Protein AF-A0A1E9JQK6-F1 (afdb_monomer_lite)

Foldseek 3Di:
DAQDLQRDCPDPPVNLVVLCVQQVDDPVRSVVLLRVLLVVLVLVLLQQAPLVVLVVDPCSSVLSSLLSVLRSQLVSLVSHPDPVSPVSSVVSVVVSVVSSVVRSVVCVVVVNDSPPPPDRPPPDDD

Structure (mmCIF, N/CA/C/O backbone):
data_AF-A0A1E9JQK6-F1
#
_entry.id   AF-A0A1E9JQK6-F1
#
loop_
_atom_site.group_PDB
_atom_site.id
_atom_site.type_symbol
_atom_site.label_atom_id
_atom_site.label_alt_id
_atom_site.label_comp_id
_atom_site.label_asym_id
_atom_site.label_entity_id
_atom_site.label_seq_id
_atom_site.pdbx_PDB_ins_code
_atom_site.Cartn_x
_atom_site.Cartn_y
_atom_site.Cartn_z
_atom_site.occupancy
_atom_site.B_iso_or_equiv
_atom_site.auth_seq_id
_atom_site.auth_comp_id
_atom_site.auth_asym_id
_atom_site.auth_atom_id
_atom_site.pdbx_PDB_model_num
ATOM 1 N N . MET A 1 1 ? 16.679 9.545 3.759 1.00 53.97 1 MET A N 1
ATOM 2 C CA . MET A 1 1 ? 15.207 9.532 3.941 1.00 53.97 1 MET A CA 1
ATOM 3 C C . MET A 1 1 ? 14.819 8.274 4.701 1.00 53.97 1 MET A C 1
ATOM 5 O O . MET A 1 1 ? 15.567 7.313 4.619 1.00 53.97 1 MET A O 1
ATOM 9 N N . SER A 1 2 ? 13.747 8.289 5.500 1.00 61.28 2 SER A N 1
ATOM 10 C CA . SER A 1 2 ? 13.373 7.145 6.349 1.00 61.28 2 SER A CA 1
ATOM 11 C C . SER A 1 2 ? 11.950 6.697 6.044 1.00 61.28 2 SER A C 1
ATOM 13 O O . SER A 1 2 ? 11.038 7.526 6.052 1.00 61.28 2 SER A O 1
ATOM 15 N N . TYR A 1 3 ? 11.791 5.402 5.776 1.00 64.12 3 TYR A N 1
ATOM 16 C CA . TYR A 1 3 ? 10.497 4.757 5.599 1.00 64.12 3 TYR A CA 1
ATOM 17 C C . TYR A 1 3 ? 9.732 4.712 6.924 1.00 64.12 3 TYR A C 1
ATOM 19 O O . TYR A 1 3 ? 10.291 4.412 7.987 1.00 64.12 3 TYR A O 1
ATOM 27 N N . ILE A 1 4 ? 8.440 5.032 6.885 1.00 70.31 4 ILE A N 1
ATOM 28 C CA . ILE A 1 4 ? 7.627 5.122 8.104 1.00 70.31 4 ILE A CA 1
ATOM 29 C C . ILE A 1 4 ? 7.116 3.732 8.494 1.00 70.31 4 ILE A C 1
ATOM 31 O O . ILE A 1 4 ? 7.324 3.309 9.635 1.00 70.31 4 ILE A O 1
ATOM 35 N N . TYR A 1 5 ? 6.517 3.012 7.548 1.00 75.56 5 TYR A N 1
ATOM 36 C CA . TYR A 1 5 ? 5.935 1.679 7.717 1.00 75.56 5 TYR A CA 1
ATOM 37 C C . TYR A 1 5 ? 6.616 0.609 6.849 1.00 75.56 5 TYR A C 1
ATOM 39 O O . TYR A 1 5 ? 6.542 -0.565 7.200 1.00 75.56 5 TYR A O 1
ATOM 47 N N . MET A 1 6 ? 7.368 0.992 5.813 1.00 79.56 6 MET A N 1
ATOM 48 C CA . MET A 1 6 ? 8.131 0.101 4.932 1.00 79.56 6 MET A CA 1
ATOM 49 C C . MET A 1 6 ? 9.621 -0.015 5.317 1.00 79.56 6 MET A C 1
ATOM 51 O O . MET A 1 6 ? 10.507 0.122 4.482 1.00 79.56 6 MET A O 1
ATOM 55 N N . ARG A 1 7 ? 9.925 -0.209 6.609 1.00 65.06 7 ARG A N 1
ATOM 56 C CA . ARG A 1 7 ? 11.304 -0.109 7.154 1.00 65.06 7 ARG A CA 1
ATOM 57 C C . ARG A 1 7 ? 12.265 -1.247 6.799 1.00 65.06 7 ARG A C 1
ATOM 59 O O . ARG A 1 7 ? 13.467 -1.088 6.982 1.00 65.06 7 ARG A O 1
ATOM 66 N N . GLU A 1 8 ? 11.757 -2.369 6.326 1.00 57.56 8 GLU A N 1
ATOM 67 C CA . GLU A 1 8 ? 12.544 -3.512 5.858 1.00 57.56 8 GLU A CA 1
ATOM 68 C C . GLU A 1 8 ? 12.275 -3.642 4.359 1.00 57.56 8 GLU A C 1
ATOM 70 O O . GLU A 1 8 ? 11.178 -3.274 3.948 1.00 57.56 8 GLU A O 1
ATOM 75 N N . ASN A 1 9 ? 13.242 -4.092 3.546 1.00 60.03 9 ASN A N 1
ATOM 76 C CA . ASN A 1 9 ? 13.137 -4.230 2.079 1.00 60.03 9 ASN A CA 1
ATOM 77 C C . ASN A 1 9 ? 11.953 -5.129 1.667 1.00 60.03 9 ASN A C 1
ATOM 79 O O . ASN A 1 9 ? 12.108 -6.281 1.272 1.00 60.03 9 ASN A O 1
ATOM 83 N N . LEU A 1 10 ? 10.741 -4.592 1.771 1.00 68.00 10 LEU A N 1
ATOM 84 C CA . LEU A 1 10 ? 9.476 -5.281 1.546 1.00 68.00 10 LEU A CA 1
ATOM 85 C C . LEU A 1 10 ? 9.280 -5.605 0.073 1.00 68.00 10 LEU A C 1
ATOM 87 O O . LEU A 1 10 ? 8.454 -6.456 -0.263 1.00 68.00 10 LEU A O 1
ATOM 91 N N . ILE A 1 11 ? 10.021 -4.908 -0.785 1.00 79.44 11 ILE A N 1
ATOM 92 C CA . ILE A 1 11 ? 10.123 -5.168 -2.208 1.00 79.44 11 ILE A CA 1
ATOM 93 C C . ILE A 1 11 ? 11.344 -6.076 -2.408 1.00 79.44 11 ILE A C 1
ATOM 95 O O . ILE A 1 11 ? 12.463 -5.646 -2.118 1.00 79.44 11 ILE A O 1
ATOM 99 N N . PRO A 1 12 ? 11.152 -7.319 -2.888 1.00 84.69 12 PRO A N 1
ATOM 100 C CA . PRO A 1 12 ? 12.259 -8.191 -3.259 1.00 84.69 12 PRO A CA 1
ATOM 101 C C . PRO A 1 12 ? 13.197 -7.506 -4.257 1.00 84.69 12 PRO A C 1
ATOM 103 O O . PRO A 1 12 ? 12.740 -6.777 -5.139 1.00 84.69 12 PRO A O 1
ATOM 106 N N . GLU A 1 13 ? 14.499 -7.774 -4.162 1.00 86.38 13 GLU A N 1
ATOM 107 C CA . GLU A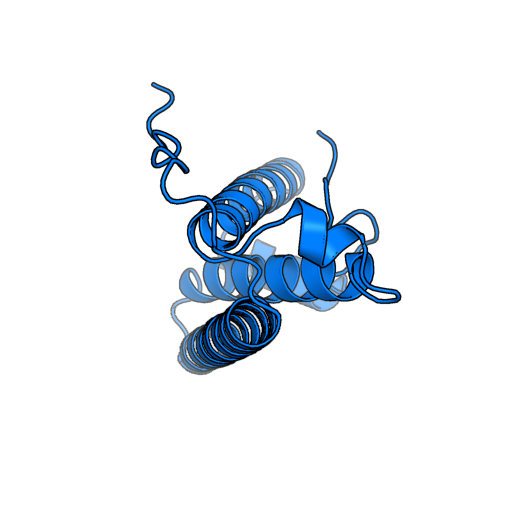 1 13 ? 15.513 -7.160 -5.033 1.00 86.38 13 GLU A CA 1
ATOM 108 C C . GLU A 1 13 ? 15.219 -7.391 -6.524 1.00 86.38 13 GLU A C 1
ATOM 110 O O . GLU A 1 13 ? 15.367 -6.487 -7.343 1.00 86.38 13 GLU A O 1
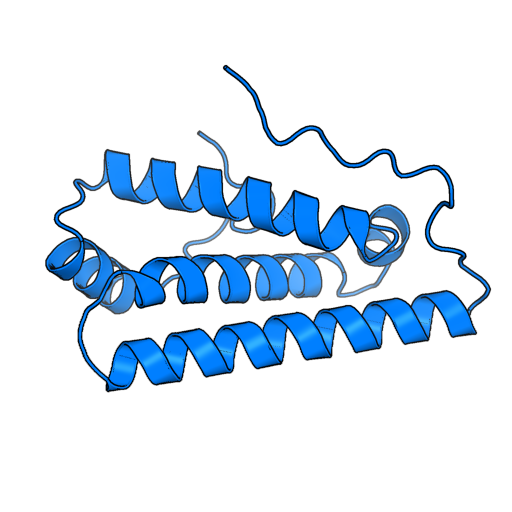ATOM 115 N N . THR A 1 14 ? 14.715 -8.574 -6.876 1.00 86.81 14 THR A N 1
ATOM 116 C CA . THR A 1 14 ? 14.277 -8.902 -8.239 1.00 86.81 14 THR A CA 1
ATOM 117 C C . THR A 1 14 ? 13.171 -7.968 -8.725 1.00 86.81 14 THR A C 1
ATOM 119 O O . THR A 1 14 ? 13.280 -7.402 -9.810 1.00 86.81 14 THR A O 1
ATOM 122 N N . THR A 1 15 ? 12.140 -7.747 -7.909 1.00 86.69 15 THR A N 1
ATOM 123 C CA . THR A 1 15 ? 11.056 -6.805 -8.209 1.00 86.69 15 THR A CA 1
ATOM 124 C C . THR A 1 15 ? 11.576 -5.3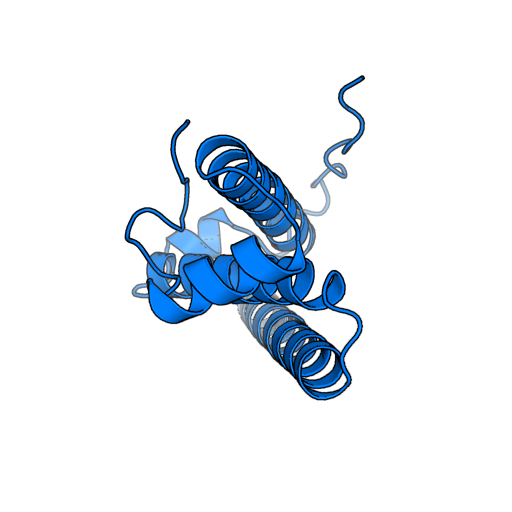74 -8.315 1.00 86.69 15 THR A C 1
ATOM 126 O O . THR A 1 15 ? 11.231 -4.670 -9.260 1.00 86.69 15 THR A O 1
ATOM 129 N N . ALA A 1 16 ? 12.441 -4.948 -7.393 1.00 88.25 16 ALA A N 1
ATOM 130 C CA . ALA A 1 16 ? 13.044 -3.619 -7.431 1.00 88.25 16 ALA A CA 1
ATOM 131 C C . ALA A 1 16 ? 13.854 -3.394 -8.719 1.00 88.25 16 ALA A C 1
ATOM 133 O O . ALA A 1 16 ? 13.752 -2.338 -9.338 1.00 88.25 16 ALA A O 1
ATOM 134 N N . ASN A 1 17 ? 14.621 -4.393 -9.158 1.00 88.94 17 ASN A N 1
ATOM 135 C CA . ASN A 1 17 ? 15.409 -4.312 -10.385 1.00 88.94 17 ASN A CA 1
ATOM 136 C C . ASN A 1 17 ? 14.531 -4.250 -11.640 1.00 88.94 17 ASN A C 1
ATOM 138 O O . ASN A 1 17 ? 14.836 -3.475 -12.541 1.00 88.94 17 ASN A O 1
ATOM 142 N N . ILE A 1 18 ? 13.425 -5.000 -11.679 1.00 88.81 18 ILE A N 1
ATOM 143 C CA . ILE A 1 18 ? 12.435 -4.916 -12.762 1.00 88.81 18 ILE A CA 1
ATOM 144 C C . ILE A 1 18 ? 11.827 -3.513 -12.820 1.00 88.81 18 ILE A C 1
ATOM 146 O O . ILE A 1 18 ? 11.846 -2.879 -13.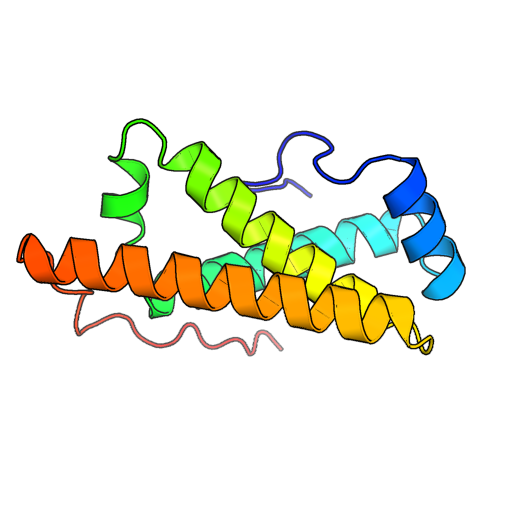872 1.00 88.81 18 ILE A O 1
ATOM 150 N N . LEU A 1 19 ? 11.336 -3.005 -11.687 1.00 88.44 19 LEU A N 1
ATOM 151 C CA . LEU A 1 19 ? 10.711 -1.684 -11.613 1.00 88.44 19 LEU A CA 1
ATOM 152 C C . LEU A 1 19 ? 11.677 -0.586 -12.073 1.00 88.44 19 LEU A C 1
ATOM 154 O O . LEU A 1 19 ? 11.319 0.199 -12.943 1.00 88.44 19 LEU A O 1
ATOM 158 N N . LYS A 1 20 ? 12.920 -0.592 -11.571 1.00 89.94 20 LYS A N 1
ATOM 159 C CA . LYS A 1 20 ? 13.971 0.346 -12.001 1.00 89.94 20 LYS A CA 1
ATOM 160 C C . LYS A 1 20 ? 14.288 0.234 -13.491 1.00 89.94 20 LYS A C 1
ATOM 162 O O . LYS A 1 20 ? 14.473 1.250 -14.152 1.00 89.94 20 LYS A O 1
ATOM 167 N N . HIS A 1 21 ? 14.352 -0.987 -14.026 1.00 89.50 21 HIS A N 1
ATOM 168 C CA . HIS A 1 21 ? 14.641 -1.206 -15.441 1.00 89.50 21 HIS A CA 1
ATOM 169 C C . HIS A 1 21 ? 13.578 -0.571 -16.343 1.00 89.50 21 HIS A C 1
ATOM 171 O O . HIS A 1 21 ? 13.926 0.089 -17.319 1.00 89.50 21 HIS A O 1
ATOM 177 N N . TYR A 1 22 ? 12.298 -0.738 -16.003 1.00 86.38 22 TYR A N 1
ATOM 178 C CA . TYR A 1 22 ? 11.202 -0.191 -16.802 1.00 86.38 22 TYR A CA 1
ATOM 179 C C . TYR A 1 22 ? 10.952 1.302 -16.564 1.00 86.38 22 TYR A C 1
ATOM 181 O O . TYR A 1 22 ? 10.546 1.993 -17.495 1.00 86.38 22 TYR A O 1
ATOM 189 N N . SER A 1 23 ? 11.195 1.815 -15.355 1.00 83.81 23 SER A N 1
ATOM 190 C CA . SER A 1 23 ? 11.000 3.235 -15.043 1.00 83.81 23 SER A CA 1
ATOM 191 C C . SER A 1 23 ? 12.183 4.121 -15.444 1.00 83.81 23 SER A C 1
ATOM 193 O O . SER A 1 23 ? 12.019 5.330 -15.586 1.00 83.81 23 SER A O 1
ATOM 195 N N . GLY A 1 24 ? 13.377 3.541 -15.600 1.00 85.12 24 GLY A N 1
ATOM 196 C CA . GLY A 1 24 ? 14.617 4.281 -15.840 1.00 85.12 24 GLY A CA 1
ATOM 197 C C . GLY A 1 24 ? 15.163 5.006 -14.606 1.00 85.12 24 GLY A C 1
ATOM 198 O O . GLY A 1 24 ? 16.059 5.835 -14.749 1.00 85.12 24 GLY A O 1
ATOM 199 N N . PHE A 1 25 ? 14.645 4.714 -13.408 1.00 86.88 25 PHE A N 1
ATOM 200 C CA . PHE A 1 25 ? 15.102 5.352 -12.173 1.00 86.88 25 PHE A CA 1
ATOM 201 C C . PHE A 1 25 ? 16.503 4.892 -11.766 1.00 86.88 25 PHE A C 1
ATOM 203 O O . PHE A 1 25 ? 16.827 3.701 -11.788 1.00 86.88 25 PHE A O 1
ATOM 210 N N . THR A 1 26 ? 17.309 5.837 -11.288 1.00 89.88 26 THR A N 1
ATOM 211 C CA . THR A 1 26 ? 18.483 5.535 -10.463 1.00 89.88 26 THR A CA 1
ATOM 212 C C . THR A 1 26 ? 18.060 4.959 -9.109 1.00 89.88 26 THR A C 1
ATOM 214 O O . THR A 1 26 ? 16.910 5.093 -8.688 1.00 89.88 26 THR A O 1
ATOM 217 N N . ASP A 1 27 ? 18.993 4.342 -8.377 1.00 88.06 27 ASP A N 1
ATOM 218 C CA . ASP A 1 27 ? 18.692 3.820 -7.037 1.00 88.06 27 ASP A CA 1
ATOM 219 C C . ASP A 1 27 ? 18.170 4.914 -6.094 1.00 88.06 27 ASP A C 1
ATOM 221 O O . ASP A 1 27 ? 17.229 4.673 -5.342 1.00 88.06 27 ASP A O 1
ATOM 225 N N . ASN A 1 28 ? 18.722 6.129 -6.169 1.00 88.44 28 ASN A N 1
ATOM 226 C CA . ASN A 1 28 ? 18.269 7.245 -5.338 1.00 88.44 28 ASN A CA 1
ATOM 227 C C . ASN A 1 28 ? 16.851 7.691 -5.711 1.00 88.44 28 ASN A C 1
ATOM 229 O O . ASN A 1 28 ? 16.005 7.769 -4.825 1.00 88.44 28 ASN A O 1
ATOM 233 N N . GLU A 1 29 ? 16.569 7.918 -6.997 1.00 90.50 29 GLU A N 1
ATOM 234 C CA . GLU A 1 29 ? 15.228 8.306 -7.467 1.00 90.50 29 GLU A CA 1
ATOM 235 C C . GLU A 1 29 ? 14.186 7.240 -7.123 1.00 90.50 29 GLU A C 1
ATOM 237 O O . GLU A 1 29 ? 13.083 7.557 -6.687 1.00 90.50 29 GLU A O 1
ATOM 242 N N . PHE A 1 30 ? 14.548 5.960 -7.238 1.00 89.44 30 PHE A N 1
ATOM 243 C CA . PHE A 1 30 ? 13.662 4.863 -6.871 1.00 89.44 30 PHE A CA 1
ATOM 244 C C . PHE A 1 30 ? 13.332 4.869 -5.373 1.00 89.44 30 PHE A C 1
ATOM 246 O O . PHE A 1 30 ? 12.175 4.714 -4.984 1.00 89.44 30 PHE A O 1
ATOM 253 N N . GLN A 1 31 ? 14.332 5.081 -4.512 1.00 88.00 31 GLN A N 1
ATOM 254 C CA . GLN A 1 31 ? 14.109 5.192 -3.068 1.00 88.00 31 GLN A CA 1
ATOM 255 C C . GLN A 1 31 ? 13.284 6.436 -2.708 1.00 88.00 31 GLN A C 1
ATOM 257 O O . GLN A 1 31 ? 12.443 6.373 -1.801 1.00 88.00 31 GLN A O 1
ATOM 262 N N . GLU A 1 32 ? 13.504 7.547 -3.415 1.00 89.44 32 GLU A N 1
ATOM 263 C CA . GLU A 1 32 ? 12.743 8.783 -3.255 1.00 89.44 32 GLU A CA 1
ATOM 264 C C . GLU A 1 32 ? 11.273 8.599 -3.618 1.00 89.44 32 GLU A C 1
ATOM 266 O O . GLU A 1 32 ? 10.404 8.945 -2.812 1.00 89.44 32 GLU A O 1
ATOM 271 N N . GLU A 1 33 ? 11.003 7.966 -4.758 1.00 90.31 33 GLU A N 1
ATOM 272 C CA . GLU A 1 33 ? 9.649 7.691 -5.226 1.00 90.31 33 GLU A CA 1
ATOM 273 C C . GLU A 1 33 ? 8.909 6.746 -4.275 1.00 90.31 33 GLU A C 1
ATOM 275 O O . GLU A 1 33 ? 7.786 7.037 -3.867 1.00 90.31 33 GLU A O 1
ATOM 280 N N . ILE A 1 34 ? 9.552 5.669 -3.804 1.00 90.44 34 ILE A N 1
ATOM 281 C CA . ILE A 1 34 ? 8.959 4.783 -2.785 1.00 90.44 34 ILE A CA 1
ATOM 282 C C . ILE A 1 34 ? 8.587 5.583 -1.529 1.00 90.44 34 ILE A C 1
ATOM 284 O O . ILE A 1 34 ? 7.502 5.402 -0.978 1.00 90.44 34 ILE A O 1
ATOM 288 N N . CYS A 1 35 ? 9.461 6.481 -1.063 1.00 89.44 35 CYS A N 1
ATOM 289 C CA . CYS A 1 35 ? 9.191 7.282 0.132 1.00 89.44 35 CYS A CA 1
ATOM 290 C C . CYS A 1 35 ? 8.049 8.285 -0.090 1.00 89.44 35 CYS A C 1
ATOM 292 O O . CYS A 1 35 ? 7.244 8.524 0.815 1.00 89.44 35 CYS A O 1
ATOM 294 N N . HIS A 1 36 ? 7.968 8.878 -1.281 1.00 91.06 36 HIS A N 1
ATOM 295 C CA . HIS A 1 36 ? 6.871 9.757 -1.664 1.00 91.06 36 HIS A CA 1
ATOM 296 C C . HIS A 1 36 ? 5.538 8.994 -1.687 1.00 91.06 36 HIS A C 1
ATOM 298 O O . HIS A 1 36 ? 4.601 9.374 -0.982 1.00 91.06 36 HIS A O 1
ATOM 304 N N . LEU A 1 37 ? 5.488 7.865 -2.396 1.00 93.00 37 LEU A N 1
ATOM 305 C CA . LEU A 1 37 ? 4.303 7.018 -2.501 1.00 93.00 37 LEU A CA 1
ATOM 306 C C . LEU A 1 37 ? 3.862 6.458 -1.146 1.00 93.00 37 LEU A C 1
ATOM 308 O O . LEU A 1 37 ? 2.664 6.401 -0.876 1.00 93.00 37 LEU A O 1
ATOM 312 N N . GLU A 1 38 ? 4.798 6.100 -0.263 1.00 92.06 38 GLU A N 1
ATOM 313 C CA . GLU A 1 38 ? 4.481 5.667 1.100 1.00 92.06 38 GLU A CA 1
ATOM 314 C C . GLU A 1 38 ? 3.763 6.779 1.882 1.00 92.06 38 GLU A C 1
ATOM 316 O O . GLU A 1 38 ? 2.739 6.534 2.523 1.00 92.06 38 GLU A O 1
ATOM 321 N N . LYS A 1 39 ? 4.243 8.026 1.803 1.00 91.25 39 LYS A N 1
ATOM 322 C CA . LYS A 1 39 ? 3.573 9.168 2.448 1.00 91.25 39 LYS A CA 1
ATOM 323 C C . LYS A 1 39 ? 2.175 9.391 1.882 1.00 91.25 39 LYS A C 1
ATOM 325 O O . LYS A 1 39 ? 1.245 9.646 2.650 1.00 91.25 39 LYS A O 1
ATOM 330 N N . THR A 1 40 ? 2.010 9.265 0.567 1.00 93.06 40 THR A N 1
ATOM 331 C CA . THR A 1 40 ? 0.697 9.351 -0.079 1.00 93.06 40 THR A CA 1
ATOM 332 C C . THR A 1 40 ? -0.229 8.238 0.406 1.00 93.06 40 THR A C 1
ATOM 334 O O . THR A 1 40 ? -1.364 8.526 0.786 1.00 93.06 40 THR A O 1
ATOM 337 N N . ALA A 1 41 ? 0.256 6.995 0.474 1.00 93.06 41 ALA A N 1
ATOM 338 C CA . ALA A 1 41 ? -0.505 5.852 0.971 1.00 93.06 41 ALA A CA 1
ATOM 339 C C . ALA A 1 41 ? -1.012 6.107 2.395 1.00 93.06 41 ALA A C 1
ATOM 341 O O . ALA A 1 41 ? -2.201 5.957 2.668 1.00 93.06 41 ALA A O 1
ATOM 342 N N . ILE A 1 42 ? -0.139 6.584 3.290 1.00 91.69 42 ILE A N 1
ATOM 343 C CA . ILE A 1 42 ? -0.513 6.938 4.665 1.00 91.69 42 ILE A CA 1
ATOM 344 C C . ILE A 1 42 ? -1.594 8.022 4.677 1.00 91.69 42 ILE A C 1
ATOM 346 O O . ILE A 1 42 ? -2.539 7.912 5.454 1.00 91.69 42 ILE A O 1
ATOM 350 N N . GLY A 1 43 ? -1.487 9.041 3.820 1.00 89.88 43 GLY A N 1
ATOM 351 C CA . GLY A 1 43 ? -2.506 10.086 3.688 1.00 89.88 43 GLY A CA 1
ATOM 352 C C . GLY A 1 43 ? -3.875 9.537 3.270 1.00 89.88 43 GLY A C 1
ATOM 353 O O . GLY A 1 43 ? -4.891 9.920 3.849 1.00 89.88 43 GLY A O 1
ATOM 354 N N . VAL A 1 44 ? -3.904 8.598 2.319 1.00 92.19 44 VAL A N 1
ATOM 355 C CA . VAL A 1 44 ? -5.133 7.920 1.862 1.00 92.19 44 VAL A CA 1
ATOM 356 C C . VAL A 1 44 ? -5.723 7.022 2.954 1.00 92.19 44 VAL A C 1
ATOM 358 O O . VAL A 1 44 ? -6.938 6.994 3.153 1.00 92.19 44 VAL A O 1
ATOM 361 N N . ILE A 1 45 ? -4.881 6.300 3.694 1.00 92.56 45 ILE A N 1
ATOM 362 C CA . ILE A 1 45 ? -5.333 5.466 4.813 1.00 92.56 45 ILE A CA 1
ATOM 363 C C . ILE A 1 45 ? -5.903 6.366 5.919 1.00 92.56 45 ILE A C 1
ATOM 365 O O . ILE A 1 45 ? -7.012 6.132 6.391 1.00 92.56 45 ILE A O 1
ATOM 369 N N . ALA A 1 46 ? -5.196 7.438 6.288 1.00 90.06 46 ALA A N 1
ATOM 370 C CA . ALA A 1 46 ? -5.602 8.371 7.341 1.00 90.06 46 ALA A CA 1
ATOM 371 C C . ALA A 1 46 ? -6.922 9.094 7.060 1.00 90.06 46 ALA A C 1
ATOM 373 O O . ALA A 1 46 ? -7.637 9.437 7.998 1.00 90.06 46 ALA A O 1
ATOM 374 N N . SER A 1 47 ? -7.243 9.345 5.789 1.00 88.12 47 SER A N 1
ATOM 375 C CA . SER A 1 47 ? -8.523 9.949 5.410 1.00 88.12 47 SER A CA 1
ATOM 376 C C . SER A 1 47 ? -9.689 8.960 5.454 1.00 88.12 47 SER A C 1
ATOM 378 O O . SER A 1 47 ? -10.844 9.380 5.455 1.00 88.12 47 SER A O 1
ATOM 380 N N . SER A 1 48 ? -9.400 7.657 5.496 1.00 86.44 48 SER A N 1
ATOM 381 C CA . SER A 1 48 ? -10.402 6.594 5.399 1.00 86.44 48 SER A CA 1
ATOM 382 C C . SER A 1 48 ? -10.651 5.864 6.718 1.00 86.44 48 SER A C 1
ATOM 384 O O . SER A 1 48 ? -11.751 5.351 6.919 1.00 86.44 48 SER A O 1
ATOM 386 N N . VAL A 1 49 ? -9.648 5.790 7.599 1.00 88.81 49 VAL A N 1
ATOM 387 C CA . VAL A 1 49 ? -9.700 5.065 8.879 1.00 88.81 49 VAL A CA 1
ATOM 388 C C . VAL A 1 49 ? -8.996 5.841 9.993 1.00 88.81 49 VAL A C 1
ATOM 390 O O . VAL A 1 49 ? -8.095 6.645 9.750 1.00 88.81 49 VAL A O 1
ATOM 393 N N . ASN A 1 50 ? -9.355 5.567 11.248 1.00 87.81 50 ASN A N 1
ATOM 394 C CA . ASN A 1 50 ? -8.649 6.118 12.401 1.00 87.81 50 ASN A CA 1
ATOM 395 C C . ASN A 1 50 ? -7.306 5.392 12.597 1.00 87.81 50 ASN A C 1
ATOM 397 O O . ASN A 1 50 ? -7.258 4.284 13.134 1.00 87.81 50 ASN A O 1
ATOM 401 N N . LEU A 1 51 ? -6.205 6.026 12.181 1.00 88.81 51 LEU A N 1
ATOM 402 C CA . LEU A 1 51 ? -4.861 5.441 12.262 1.00 88.81 51 LEU A CA 1
ATOM 403 C C . LEU A 1 51 ? -4.411 5.090 13.681 1.00 88.81 51 LEU A C 1
ATOM 405 O O . LEU A 1 51 ? -3.674 4.122 13.848 1.00 88.81 51 LEU A O 1
ATOM 409 N N . ASN A 1 52 ? -4.807 5.861 14.696 1.00 88.06 52 ASN A N 1
ATOM 410 C CA . ASN A 1 52 ? -4.395 5.578 16.074 1.00 88.06 52 ASN A CA 1
ATOM 411 C C . ASN A 1 52 ? -4.979 4.245 16.533 1.00 88.06 52 ASN A C 1
ATOM 413 O O . ASN A 1 52 ? -4.276 3.426 17.109 1.00 88.06 52 ASN A O 1
ATOM 417 N N . LYS A 1 53 ? -6.228 3.988 16.151 1.00 85.50 53 LYS A N 1
ATOM 418 C CA . LYS A 1 53 ? -6.923 2.740 16.454 1.00 85.50 53 LYS A CA 1
ATOM 419 C C . LYS A 1 53 ? -6.343 1.559 15.699 1.00 85.50 53 LYS A C 1
ATOM 421 O O . LYS A 1 53 ? -6.154 0.506 16.287 1.00 85.50 53 LYS A O 1
ATOM 426 N N . VAL A 1 54 ? -5.962 1.750 14.435 1.00 87.25 54 VAL A N 1
ATOM 427 C CA . VAL A 1 54 ? -5.235 0.709 13.693 1.00 87.25 54 VAL A CA 1
ATOM 428 C C . VAL A 1 54 ? -3.916 0.362 14.386 1.00 87.25 54 VAL A C 1
ATOM 430 O O . VAL A 1 54 ? -3.586 -0.809 14.491 1.00 87.25 54 VAL A O 1
ATOM 433 N N . LYS A 1 55 ? -3.174 1.349 14.904 1.00 86.94 55 LYS A N 1
ATOM 434 C CA . LYS A 1 55 ? -1.907 1.115 15.621 1.00 86.94 55 LYS A CA 1
ATOM 435 C C . LYS A 1 55 ? -2.072 0.405 16.967 1.00 86.94 55 LYS A C 1
ATOM 437 O O . LYS A 1 55 ? -1.101 -0.175 17.438 1.00 86.94 55 LYS A O 1
ATOM 442 N N . GLU A 1 56 ? -3.249 0.485 17.581 1.00 87.19 56 GLU A N 1
ATOM 443 C CA . GLU A 1 56 ? -3.575 -0.212 18.833 1.00 87.19 56 GLU A CA 1
ATOM 444 C C . GLU A 1 56 ? -3.865 -1.710 18.614 1.00 87.19 56 GLU A C 1
ATOM 446 O O . GLU A 1 56 ? -3.844 -2.472 19.577 1.00 87.19 56 GLU A O 1
ATOM 451 N N . LEU A 1 57 ? -4.107 -2.146 17.368 1.00 85.06 57 LEU A N 1
ATOM 452 C CA . LEU A 1 57 ? -4.303 -3.558 17.030 1.00 85.06 57 LEU A CA 1
ATOM 453 C C . LEU A 1 57 ? -3.004 -4.356 17.199 1.00 85.06 57 LEU A C 1
ATOM 455 O O . LEU A 1 57 ? -1.925 -3.874 16.852 1.00 85.06 57 LEU A O 1
ATOM 459 N N . GLU A 1 58 ? -3.124 -5.617 17.624 1.00 83.94 58 GLU A N 1
ATOM 460 C CA . GLU A 1 58 ? -1.994 -6.546 17.799 1.00 83.94 58 GLU A CA 1
ATOM 461 C C . GLU A 1 58 ? -1.125 -6.653 16.532 1.00 83.94 58 GLU A C 1
ATOM 463 O O . GLU A 1 58 ? 0.100 -6.587 16.601 1.00 83.94 58 GLU A O 1
ATOM 468 N N . ASN A 1 59 ? -1.762 -6.706 15.359 1.00 85.38 59 ASN A N 1
ATOM 469 C CA . ASN A 1 59 ? -1.117 -6.750 14.044 1.00 85.38 59 ASN A CA 1
ATOM 470 C C . ASN A 1 59 ? -1.174 -5.407 13.287 1.00 85.38 59 ASN A C 1
ATOM 472 O O . ASN A 1 59 ? -0.948 -5.351 12.077 1.00 85.38 59 ASN A O 1
ATOM 476 N N . GLY A 1 60 ? -1.464 -4.300 13.976 1.00 86.56 60 GLY A N 1
ATOM 477 C CA . GLY A 1 60 ? -1.698 -2.991 13.361 1.00 86.56 60 GLY A CA 1
ATOM 478 C C . GLY A 1 60 ? -0.537 -2.483 12.509 1.00 86.56 60 GLY A C 1
ATOM 479 O O . GLY A 1 60 ? -0.730 -1.920 11.430 1.00 86.56 60 GLY A O 1
ATOM 480 N N . ARG A 1 61 ? 0.697 -2.719 12.966 1.00 86.25 61 ARG A N 1
ATOM 481 C CA . ARG A 1 61 ? 1.912 -2.336 12.234 1.00 86.25 61 ARG A CA 1
ATOM 482 C C . ARG A 1 61 ? 2.087 -3.137 10.943 1.00 86.25 61 ARG A C 1
ATOM 484 O O . ARG A 1 61 ? 2.452 -2.553 9.925 1.00 86.25 61 ARG A O 1
ATOM 491 N N . GLU A 1 62 ? 1.832 -4.441 10.984 1.00 88.44 62 GLU A N 1
ATOM 492 C CA . GLU A 1 62 ? 1.916 -5.324 9.815 1.00 88.44 62 GLU A CA 1
ATOM 493 C C . GLU A 1 62 ? 0.831 -4.982 8.795 1.00 88.44 62 GLU A C 1
ATOM 495 O O . GLU A 1 62 ? 1.119 -4.868 7.607 1.00 88.44 62 GLU A O 1
ATOM 500 N N . LEU A 1 63 ? -0.387 -4.707 9.267 1.00 90.00 63 LEU A N 1
ATOM 501 C CA . LEU A 1 63 ? -1.497 -4.261 8.433 1.00 90.00 63 LEU A CA 1
ATOM 502 C C . LEU A 1 63 ? -1.179 -2.945 7.707 1.00 90.00 63 LEU A C 1
ATOM 504 O O . LEU A 1 63 ? -1.361 -2.848 6.493 1.00 90.00 63 LEU A O 1
ATOM 508 N N . LEU A 1 64 ? -0.671 -1.936 8.425 1.00 91.25 64 LEU A N 1
ATOM 509 C CA . LEU A 1 64 ? -0.274 -0.658 7.822 1.00 91.25 64 LEU A CA 1
ATOM 510 C C . LEU A 1 64 ? 0.875 -0.828 6.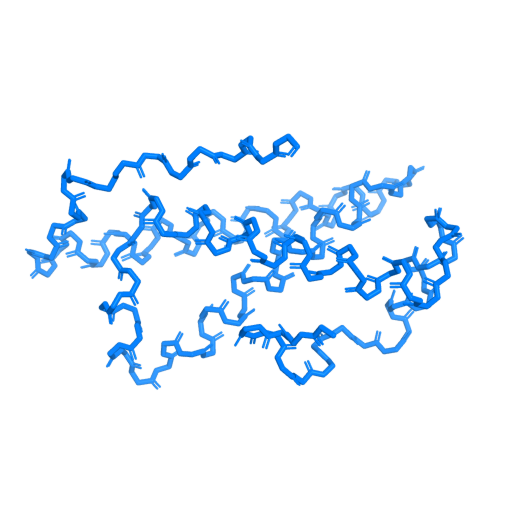825 1.00 91.25 64 LEU A C 1
ATOM 512 O O . LEU A 1 64 ? 0.857 -0.205 5.764 1.00 91.25 64 LEU A O 1
ATOM 516 N N . SER A 1 65 ? 1.846 -1.685 7.143 1.00 90.69 65 SER A N 1
ATOM 517 C CA . SER A 1 65 ? 2.944 -2.033 6.240 1.00 90.69 65 SER A CA 1
ATOM 518 C C . SER A 1 65 ? 2.432 -2.691 4.953 1.00 90.69 65 SER A C 1
ATOM 520 O O . SER A 1 65 ? 2.796 -2.260 3.860 1.00 90.69 65 SER A O 1
ATOM 522 N N . GLY A 1 66 ? 1.520 -3.664 5.063 1.00 90.81 66 GLY A N 1
ATOM 523 C CA . GLY A 1 66 ? 0.895 -4.336 3.922 1.00 90.81 66 GLY A CA 1
ATOM 524 C C . GLY A 1 66 ? 0.078 -3.387 3.042 1.00 90.81 66 GLY A C 1
ATOM 525 O O . GLY A 1 66 ? 0.246 -3.382 1.825 1.00 90.81 66 GLY A O 1
ATOM 526 N N . LEU A 1 67 ? -0.736 -2.517 3.648 1.00 92.88 67 LEU A N 1
ATOM 527 C CA . LEU A 1 67 ? -1.485 -1.486 2.921 1.00 92.88 67 LEU A CA 1
ATOM 528 C C . LEU A 1 67 ? -0.552 -0.518 2.178 1.00 92.88 67 LEU A C 1
ATOM 530 O O . LEU A 1 67 ? -0.775 -0.238 1.000 1.00 92.88 67 LEU A O 1
ATOM 534 N N . CYS A 1 68 ? 0.508 -0.034 2.834 1.00 92.81 68 CYS A N 1
ATOM 535 C CA . CYS A 1 68 ? 1.493 0.835 2.186 1.00 92.81 68 CYS A CA 1
ATOM 536 C C . CYS A 1 68 ? 2.194 0.110 1.034 1.00 92.81 68 CYS A C 1
ATOM 538 O O . CYS A 1 68 ? 2.308 0.668 -0.053 1.00 92.81 68 CYS A O 1
ATOM 540 N N . LYS A 1 69 ? 2.600 -1.148 1.237 1.00 91.81 69 LYS A N 1
ATOM 541 C CA . LYS A 1 69 ? 3.250 -1.964 0.209 1.00 91.81 69 LYS A CA 1
ATOM 542 C C . LYS A 1 69 ? 2.361 -2.147 -1.020 1.00 91.81 69 LYS A C 1
ATOM 544 O O . LYS A 1 69 ? 2.843 -1.927 -2.128 1.00 91.81 69 LYS A O 1
ATOM 549 N N . ASN A 1 70 ? 1.093 -2.519 -0.839 1.00 93.31 70 ASN A N 1
ATOM 550 C CA . ASN A 1 70 ? 0.166 -2.718 -1.956 1.00 93.31 70 ASN A CA 1
ATOM 551 C C . ASN A 1 70 ? -0.031 -1.424 -2.746 1.00 93.31 70 ASN A C 1
ATOM 553 O O . ASN A 1 70 ? 0.078 -1.438 -3.968 1.00 93.31 70 ASN A O 1
ATOM 557 N N . TYR A 1 71 ? -0.236 -0.300 -2.053 1.00 94.31 71 TYR A N 1
ATOM 558 C CA . TYR A 1 71 ? -0.386 1.002 -2.700 1.00 94.31 71 TYR A CA 1
ATOM 559 C C . TYR A 1 71 ? 0.870 1.401 -3.489 1.00 94.31 71 TYR A C 1
ATOM 561 O O . TYR A 1 71 ? 0.780 1.769 -4.657 1.00 94.31 71 TYR A O 1
ATOM 569 N N . VAL A 1 72 ? 2.048 1.311 -2.864 1.00 92.62 72 VAL A N 1
ATOM 570 C CA . VAL A 1 72 ? 3.324 1.686 -3.488 1.00 92.62 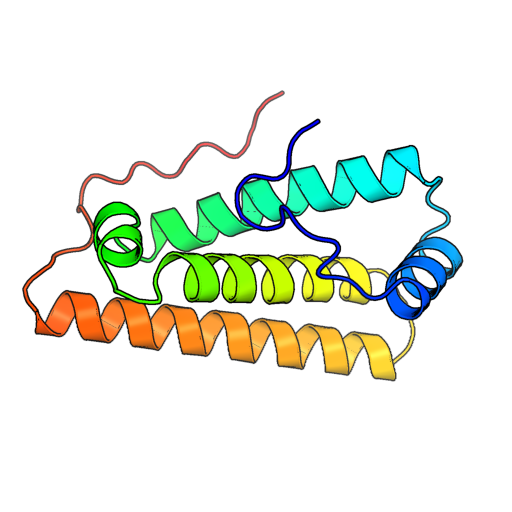72 VAL A CA 1
ATOM 571 C C . VAL A 1 72 ? 3.612 0.810 -4.703 1.00 92.62 72 VAL A C 1
ATOM 573 O O . VAL A 1 72 ? 3.898 1.337 -5.773 1.00 92.62 72 VAL A O 1
ATOM 576 N N . LEU A 1 73 ? 3.506 -0.516 -4.569 1.00 92.38 73 LEU A N 1
ATOM 577 C CA . LEU A 1 73 ? 3.759 -1.431 -5.682 1.00 92.38 73 LEU A CA 1
ATOM 578 C C . LEU A 1 73 ? 2.773 -1.219 -6.824 1.00 92.38 73 LEU A C 1
ATOM 580 O O . LEU A 1 73 ? 3.203 -1.177 -7.970 1.00 92.38 73 LEU A O 1
ATOM 584 N N . ALA A 1 74 ? 1.487 -1.027 -6.528 1.00 93.38 74 ALA A N 1
ATOM 585 C CA . ALA A 1 74 ? 0.508 -0.733 -7.562 1.00 93.38 74 ALA A CA 1
ATOM 586 C C . ALA A 1 74 ? 0.884 0.519 -8.359 1.00 93.38 74 ALA A C 1
ATOM 588 O O . ALA A 1 74 ? 0.899 0.485 -9.585 1.00 93.38 74 ALA A O 1
ATOM 589 N N . LYS A 1 75 ? 1.258 1.605 -7.672 1.00 93.06 75 LYS A N 1
ATOM 590 C CA . LYS A 1 75 ? 1.687 2.842 -8.334 1.00 93.06 75 LYS A CA 1
ATOM 591 C C . LYS A 1 75 ? 2.963 2.674 -9.145 1.00 93.06 75 LYS A C 1
ATOM 593 O O . LYS A 1 75 ? 3.034 3.184 -10.254 1.00 93.06 75 LYS A O 1
ATOM 598 N N . LEU A 1 76 ? 3.928 1.902 -8.655 1.00 91.25 76 LEU A N 1
ATOM 599 C CA . LEU A 1 76 ? 5.141 1.609 -9.416 1.00 91.25 76 LEU A CA 1
ATOM 600 C C . LEU A 1 76 ? 4.856 0.753 -10.662 1.00 91.25 76 LEU A C 1
ATOM 602 O O . LEU A 1 76 ? 5.439 1.006 -11.713 1.00 91.25 76 LEU A O 1
ATOM 606 N N . TYR A 1 77 ? 3.941 -0.215 -10.578 1.00 90.81 77 TYR A N 1
ATOM 607 C CA . TYR A 1 77 ? 3.551 -1.048 -11.719 1.00 90.81 77 TYR A CA 1
ATOM 608 C C . TYR A 1 77 ? 2.681 -0.313 -12.748 1.00 90.81 77 TYR A C 1
ATOM 610 O O . TYR A 1 77 ? 2.817 -0.597 -13.935 1.00 90.81 77 TYR A O 1
ATOM 618 N N . GLU A 1 78 ? 1.869 0.674 -12.340 1.00 87.25 78 GLU A N 1
ATOM 619 C CA . GLU A 1 78 ? 1.115 1.549 -13.262 1.00 87.25 78 GLU A CA 1
ATOM 620 C C . GLU A 1 78 ? 2.031 2.257 -14.284 1.00 87.25 78 GLU A C 1
ATOM 622 O O . GLU A 1 78 ? 1.584 2.607 -15.376 1.00 87.25 78 GLU A O 1
ATOM 627 N N . HIS A 1 79 ? 3.315 2.450 -13.963 1.00 81.06 79 HIS A N 1
ATOM 628 C CA . HIS A 1 79 ? 4.290 3.061 -14.870 1.00 81.06 79 HIS A CA 1
ATOM 629 C C . HIS A 1 79 ? 4.822 2.115 -15.954 1.00 81.06 79 HIS A C 1
ATOM 631 O O . HIS A 1 79 ? 5.464 2.577 -16.899 1.00 81.06 79 HIS A O 1
ATOM 637 N N . ILE A 1 80 ? 4.567 0.808 -15.855 1.00 83.94 80 ILE A N 1
ATOM 638 C CA . ILE A 1 80 ? 5.048 -0.170 -16.829 1.00 83.94 80 ILE A CA 1
ATOM 639 C C . ILE A 1 80 ? 3.952 -0.430 -17.864 1.00 83.94 80 ILE A C 1
ATOM 641 O O . ILE A 1 80 ? 2.923 -1.031 -17.571 1.00 83.94 80 ILE A O 1
ATOM 645 N N . ALA A 1 81 ? 4.196 -0.017 -19.110 1.00 77.19 81 ALA A N 1
ATOM 646 C CA . ALA A 1 81 ? 3.266 -0.180 -20.231 1.00 77.19 81 ALA A CA 1
ATOM 647 C C . ALA A 1 81 ? 3.248 -1.620 -20.791 1.00 77.19 81 ALA A C 1
ATOM 649 O O . ALA A 1 81 ? 3.490 -1.848 -21.976 1.00 77.19 81 ALA A O 1
ATOM 650 N N . HIS A 1 82 ? 2.985 -2.602 -19.931 1.00 82.56 82 HIS A N 1
ATOM 651 C CA . HIS A 1 82 ? 2.838 -4.011 -20.286 1.00 82.56 82 HIS A CA 1
ATOM 652 C C . HIS A 1 82 ? 1.671 -4.604 -19.493 1.00 82.56 82 HIS A C 1
ATOM 654 O O . HIS A 1 82 ? 1.553 -4.376 -18.290 1.00 82.56 82 HIS A O 1
ATOM 660 N N . THR A 1 83 ? 0.805 -5.355 -20.177 1.00 81.75 83 THR A N 1
ATOM 661 C CA . THR A 1 83 ? -0.508 -5.800 -19.673 1.00 81.75 83 THR A CA 1
ATOM 662 C C . THR A 1 83 ? -0.421 -6.515 -18.333 1.00 81.75 83 THR A C 1
ATOM 664 O O . THR A 1 83 ? -1.146 -6.154 -17.416 1.00 81.75 83 THR A O 1
ATOM 667 N N . ASP A 1 84 ? 0.543 -7.421 -18.173 1.00 81.88 84 ASP A N 1
ATOM 668 C CA . ASP A 1 84 ? 0.716 -8.180 -16.929 1.00 81.88 84 ASP A CA 1
ATOM 669 C C . ASP A 1 84 ? 0.953 -7.278 -15.704 1.00 81.88 84 ASP A C 1
ATOM 671 O O . ASP A 1 84 ? 0.474 -7.578 -14.613 1.00 81.88 84 ASP A O 1
ATOM 675 N N . TYR A 1 85 ? 1.661 -6.153 -15.866 1.00 86.12 85 TYR A N 1
ATOM 676 C CA . TYR A 1 85 ? 1.895 -5.210 -14.767 1.00 86.12 85 TYR A CA 1
ATOM 677 C C . TYR A 1 85 ? 0.713 -4.264 -14.550 1.00 86.12 85 TYR A C 1
ATOM 679 O O . TYR A 1 85 ? 0.490 -3.834 -13.422 1.00 86.12 85 TYR A O 1
ATOM 687 N N . ILE A 1 86 ? -0.070 -3.975 -15.594 1.00 86.06 86 ILE A N 1
ATOM 688 C CA . ILE A 1 86 ? -1.320 -3.214 -15.472 1.00 86.06 86 ILE A CA 1
ATOM 689 C C . ILE A 1 86 ? -2.336 -4.012 -14.650 1.00 86.06 86 ILE A C 1
ATOM 691 O O . ILE A 1 86 ? -2.909 -3.474 -13.702 1.00 86.06 86 ILE A O 1
ATOM 695 N N . ASP A 1 87 ? -2.515 -5.293 -14.973 1.00 88.94 87 ASP A N 1
ATOM 696 C CA . ASP A 1 87 ? -3.426 -6.179 -14.247 1.00 88.94 87 ASP A CA 1
ATOM 697 C C . ASP A 1 87 ? -2.947 -6.373 -12.801 1.00 88.94 87 ASP A C 1
ATOM 699 O O . ASP A 1 87 ? -3.718 -6.189 -11.860 1.00 88.94 87 ASP A O 1
ATOM 703 N N . LEU A 1 88 ? -1.642 -6.594 -12.599 1.00 89.75 88 LEU A N 1
ATOM 704 C CA . LEU A 1 88 ? -1.053 -6.693 -11.261 1.00 89.75 88 LEU A CA 1
ATOM 705 C C . LEU A 1 88 ? -1.245 -5.412 -10.431 1.00 89.75 88 LEU A C 1
ATOM 707 O O . LEU A 1 88 ? -1.524 -5.482 -9.233 1.00 89.75 88 LEU A O 1
ATOM 711 N N . ALA A 1 89 ? -1.098 -4.233 -11.043 1.00 91.56 89 ALA A N 1
ATOM 712 C CA . ALA A 1 89 ? -1.351 -2.963 -10.372 1.00 91.56 89 ALA A CA 1
ATOM 713 C C . ALA A 1 89 ? -2.822 -2.825 -9.959 1.00 91.56 89 ALA A C 1
ATOM 715 O O . ALA A 1 89 ? -3.117 -2.382 -8.844 1.00 91.56 89 ALA A O 1
ATOM 716 N N . ALA A 1 90 ? -3.741 -3.218 -10.844 1.00 92.00 90 ALA A N 1
ATOM 717 C CA . ALA A 1 90 ? -5.170 -3.191 -10.573 1.00 92.00 90 ALA A CA 1
ATOM 718 C C . ALA A 1 90 ? -5.537 -4.126 -9.412 1.00 92.00 90 ALA A C 1
ATOM 720 O O . ALA A 1 90 ? -6.210 -3.680 -8.479 1.00 92.00 90 ALA A O 1
ATOM 721 N N . ASP A 1 91 ? -5.032 -5.360 -9.419 1.00 94.19 91 ASP A N 1
ATOM 722 C CA . ASP A 1 91 ? -5.265 -6.351 -8.364 1.00 94.19 91 ASP A CA 1
ATOM 723 C C . ASP A 1 91 ? -4.773 -5.846 -7.000 1.00 94.19 91 ASP A C 1
ATOM 725 O O . ASP A 1 91 ? -5.517 -5.848 -6.016 1.00 94.19 91 ASP A O 1
ATOM 729 N N . LEU A 1 92 ? -3.559 -5.287 -6.943 1.00 94.50 92 LEU A N 1
ATOM 730 C CA . LEU A 1 92 ? -3.011 -4.696 -5.717 1.00 94.50 92 LEU A CA 1
ATOM 731 C C . LEU A 1 92 ? -3.854 -3.517 -5.202 1.00 94.50 92 LEU A C 1
ATOM 733 O O . LEU A 1 92 ? -4.015 -3.350 -3.988 1.00 94.50 92 LEU A O 1
ATOM 737 N N . MET A 1 93 ? -4.414 -2.698 -6.100 1.00 95.19 93 MET A N 1
ATOM 738 C CA . MET A 1 93 ? -5.313 -1.605 -5.715 1.00 95.19 93 MET A CA 1
ATOM 739 C C . MET A 1 93 ? -6.680 -2.095 -5.242 1.00 95.19 93 MET A C 1
ATOM 741 O O . MET A 1 93 ? -7.272 -1.450 -4.370 1.00 95.19 93 MET A O 1
ATOM 745 N N . VAL A 1 94 ? -7.194 -3.195 -5.796 1.00 95.06 94 VAL A N 1
ATOM 746 C CA . VAL A 1 94 ? -8.416 -3.846 -5.305 1.00 95.06 94 VAL A CA 1
ATOM 747 C C . VAL A 1 94 ? -8.183 -4.348 -3.885 1.00 95.06 94 VAL A C 1
ATOM 749 O O . VAL A 1 94 ? -8.910 -3.937 -2.981 1.00 95.06 94 VAL A O 1
ATOM 752 N N . ASP A 1 95 ? -7.105 -5.099 -3.654 1.00 93.44 95 ASP A N 1
ATOM 753 C CA . ASP A 1 95 ? -6.747 -5.609 -2.326 1.00 93.44 95 ASP A CA 1
ATOM 754 C C . ASP A 1 95 ? -6.550 -4.485 -1.302 1.00 93.44 95 ASP A C 1
ATOM 756 O O . ASP A 1 95 ? -7.015 -4.575 -0.159 1.00 93.44 95 ASP A O 1
ATOM 760 N N . PHE A 1 96 ? -5.892 -3.391 -1.705 1.00 95.06 96 PHE A N 1
ATOM 761 C CA . PHE A 1 96 ? -5.735 -2.199 -0.873 1.00 95.06 96 PHE A CA 1
ATOM 762 C C . PHE A 1 96 ? -7.093 -1.614 -0.461 1.00 95.06 96 PHE A C 1
ATOM 764 O O . PHE A 1 96 ? -7.330 -1.360 0.724 1.00 95.06 96 PHE A O 1
ATOM 771 N N . ARG A 1 97 ? -8.001 -1.409 -1.424 1.00 95.00 97 ARG A N 1
ATOM 772 C CA . ARG A 1 97 ? -9.325 -0.814 -1.182 1.00 95.00 97 ARG A CA 1
ATOM 773 C C . ARG A 1 97 ? -10.204 -1.718 -0.329 1.00 95.00 97 ARG A C 1
ATOM 775 O O . ARG A 1 97 ? -10.839 -1.224 0.602 1.00 95.00 97 ARG A O 1
ATOM 782 N N . ASP A 1 98 ? -10.216 -3.014 -0.611 1.00 94.75 98 ASP A N 1
ATOM 783 C CA . ASP A 1 98 ? -11.019 -3.989 0.121 1.00 94.75 98 ASP A CA 1
ATOM 784 C C . ASP A 1 98 ? -10.546 -4.127 1.564 1.00 94.75 98 ASP A C 1
ATOM 786 O O . ASP A 1 98 ? -11.358 -4.109 2.492 1.00 94.75 98 ASP A O 1
ATOM 790 N N . THR A 1 99 ? -9.231 -4.182 1.778 1.00 93.31 99 THR A N 1
ATOM 791 C CA . THR A 1 99 ? -8.655 -4.211 3.126 1.00 93.31 99 THR A CA 1
ATOM 792 C C . THR A 1 99 ? -8.999 -2.934 3.887 1.00 93.31 99 THR A C 1
ATOM 794 O O . THR A 1 99 ? -9.478 -3.001 5.019 1.00 93.31 99 THR A O 1
ATOM 797 N N . LEU A 1 100 ? -8.835 -1.763 3.263 1.00 92.94 100 LEU A N 1
ATOM 798 C CA . LEU A 1 100 ? -9.156 -0.479 3.888 1.00 92.94 100 LEU A CA 1
ATOM 799 C C . LEU A 1 100 ? -10.647 -0.364 4.237 1.00 92.94 100 LEU A C 1
ATOM 801 O O . LEU A 1 100 ? -10.996 0.115 5.317 1.00 92.94 100 LEU A O 1
ATOM 805 N N . LYS A 1 101 ? -11.526 -0.853 3.356 1.00 92.62 101 LYS A N 1
ATOM 806 C CA . LYS A 1 101 ? -12.971 -0.917 3.588 1.00 92.62 101 LYS A CA 1
ATOM 807 C C . LYS A 1 101 ? -13.307 -1.809 4.783 1.00 92.62 101 LYS A C 1
ATOM 809 O O . LYS A 1 101 ? -14.042 -1.362 5.658 1.00 92.62 101 LYS A O 1
ATOM 814 N N . ARG A 1 102 ? -12.730 -3.012 4.870 1.00 90.75 102 ARG A N 1
ATOM 815 C CA . ARG A 1 102 ? -12.945 -3.929 6.007 1.00 90.75 102 ARG A CA 1
ATOM 816 C C . ARG A 1 102 ? -12.501 -3.311 7.331 1.00 90.75 102 ARG A C 1
ATOM 818 O O . ARG A 1 102 ? -13.227 -3.393 8.315 1.00 90.75 102 ARG A O 1
ATOM 825 N N . VAL A 1 103 ? -11.340 -2.651 7.353 1.00 89.88 103 VAL A N 1
ATOM 826 C CA . VAL A 1 103 ? -10.845 -1.949 8.551 1.00 89.88 103 VAL A CA 1
ATOM 827 C C . VAL A 1 103 ? -11.807 -0.834 8.955 1.00 89.88 103 VAL A C 1
ATOM 829 O O . VAL A 1 103 ? -12.147 -0.708 10.129 1.00 89.88 103 VAL A O 1
ATOM 832 N N . ARG A 1 104 ? -12.288 -0.046 7.988 1.00 88.94 104 ARG A N 1
ATOM 833 C CA . ARG A 1 104 ? -13.271 1.011 8.239 1.00 88.94 104 ARG A CA 1
ATOM 834 C C . ARG A 1 104 ? -14.576 0.452 8.807 1.00 88.94 104 ARG A C 1
ATOM 836 O O . ARG A 1 104 ? -15.096 0.998 9.773 1.00 88.94 104 ARG A O 1
ATOM 843 N N . GLU A 1 105 ? -15.102 -0.619 8.224 1.00 89.00 105 GLU A N 1
ATOM 844 C CA . GLU A 1 105 ? -16.335 -1.273 8.679 1.00 89.00 105 GLU A CA 1
ATOM 845 C C . GLU A 1 105 ? -16.193 -1.831 10.101 1.00 89.00 105 GLU A C 1
ATOM 847 O O . GLU A 1 105 ? -17.089 -1.631 10.920 1.00 89.00 105 GLU A O 1
ATOM 852 N N . ALA A 1 106 ? -15.049 -2.441 10.427 1.00 86.75 106 ALA A N 1
ATOM 853 C CA . ALA A 1 106 ? -14.747 -2.897 11.783 1.00 86.75 106 ALA A CA 1
ATOM 854 C C . ALA A 1 106 ? -14.728 -1.729 12.784 1.00 86.75 106 ALA A C 1
ATOM 856 O O . ALA A 1 106 ? -15.398 -1.788 13.813 1.00 86.75 106 ALA A O 1
ATOM 857 N N . GLN A 1 107 ? -14.054 -0.625 12.446 1.00 84.50 107 GLN A N 1
ATOM 858 C CA . GLN A 1 107 ? -14.020 0.568 13.298 1.00 84.50 107 GLN A CA 1
ATOM 859 C C . GLN A 1 107 ? -15.416 1.169 13.520 1.00 84.50 107 GLN A C 1
ATOM 861 O O . GLN A 1 107 ? -15.754 1.526 14.649 1.00 84.50 107 GLN A O 1
ATOM 866 N N . ILE A 1 108 ? -16.248 1.230 12.474 1.00 84.25 108 ILE A N 1
ATOM 867 C CA . ILE A 1 108 ? -17.642 1.690 12.579 1.00 84.25 108 ILE A CA 1
ATOM 868 C C . ILE A 1 108 ? -18.447 0.766 13.501 1.00 84.25 108 ILE A C 1
ATOM 870 O O . ILE A 1 108 ? -19.177 1.256 14.363 1.00 84.25 108 ILE A O 1
ATOM 874 N N . SER A 1 109 ? -18.300 -0.555 13.354 1.00 78.75 109 SER A N 1
ATOM 875 C CA . SER A 1 109 ? -18.996 -1.543 14.190 1.00 78.75 109 SER A CA 1
ATOM 876 C C . SER A 1 109 ? -18.614 -1.445 15.670 1.00 78.75 109 SER A C 1
ATOM 878 O O . SER A 1 109 ? -19.440 -1.734 16.532 1.00 78.75 109 SER A O 1
ATOM 880 N N . GLU A 1 110 ? -17.387 -1.028 15.975 1.00 78.31 110 GLU A N 1
ATOM 881 C CA . GLU A 1 110 ? -16.898 -0.806 17.342 1.00 78.31 110 GLU A CA 1
ATOM 882 C C . GLU A 1 110 ? -17.312 0.562 17.922 1.00 78.31 110 GLU A C 1
ATOM 884 O O . GLU A 1 110 ? -16.927 0.909 19.037 1.00 78.31 110 GLU A O 1
ATOM 889 N N . GLY A 1 111 ? -18.083 1.367 17.179 1.00 69.19 111 GLY A N 1
ATOM 890 C CA . GLY A 1 111 ? -18.453 2.730 17.580 1.00 69.19 111 GLY A CA 1
ATOM 891 C C . GLY A 1 111 ? -17.290 3.723 17.495 1.00 69.19 111 GLY A C 1
ATOM 892 O O . GLY A 1 111 ? -17.372 4.842 18.005 1.00 69.19 111 GLY A O 1
ATOM 893 N N . THR A 1 112 ? -16.201 3.332 16.836 1.00 61.69 112 THR A N 1
ATOM 894 C CA . THR A 1 112 ? -15.016 4.156 16.643 1.00 61.69 112 THR A CA 1
ATOM 895 C C . THR A 1 112 ? -15.228 5.010 15.403 1.00 61.69 112 THR A C 1
ATOM 897 O O . THR A 1 112 ? -14.861 4.633 14.291 1.00 61.69 112 THR A O 1
ATOM 900 N N . ASN A 1 113 ? -15.877 6.160 15.579 1.00 52.12 113 ASN A N 1
ATOM 901 C CA . ASN A 1 113 ? -16.132 7.060 14.464 1.00 52.12 113 ASN A CA 1
ATOM 902 C C . ASN A 1 113 ? -14.787 7.520 13.868 1.00 52.12 113 ASN A C 1
ATOM 904 O O . ASN A 1 113 ? -13.895 7.976 14.593 1.00 52.12 113 ASN A O 1
ATOM 908 N N . THR A 1 114 ? -14.623 7.374 12.551 1.00 53.91 114 THR A N 1
ATOM 909 C CA . THR A 1 114 ? -13.575 8.082 11.810 1.00 53.91 114 THR A CA 1
ATOM 910 C C . THR A 1 114 ? -13.775 9.557 12.094 1.00 53.91 114 THR A C 1
ATOM 912 O O . THR A 1 114 ? -14.837 10.084 11.777 1.00 53.91 114 THR A O 1
ATOM 915 N N . ASP A 1 115 ? -12.804 10.171 12.764 1.00 48.00 115 ASP A N 1
ATOM 916 C CA . ASP A 1 115 ? -12.842 11.550 13.238 1.00 48.00 115 ASP A CA 1
ATOM 917 C C . ASP A 1 115 ? -13.465 12.457 12.157 1.00 48.00 115 ASP A C 1
ATOM 919 O O . ASP A 1 115 ? -12.846 12.707 11.120 1.00 48.00 115 ASP A O 1
ATOM 923 N N . GLU A 1 116 ? -14.700 12.935 12.370 1.00 45.84 116 GLU A N 1
ATOM 924 C CA . GLU A 1 116 ? -15.449 13.805 11.435 1.00 45.84 116 GLU A CA 1
ATOM 925 C C . GLU A 1 116 ? -14.694 15.117 11.121 1.00 45.84 116 GLU A C 1
ATOM 927 O O . GLU A 1 116 ? -15.114 15.923 10.291 1.00 45.84 116 GLU A O 1
ATOM 932 N N . LYS A 1 117 ? -13.551 15.339 11.781 1.00 44.22 117 LYS A N 1
ATOM 933 C CA . LYS A 1 117 ? -12.662 16.491 11.647 1.00 44.22 117 LYS A CA 1
ATOM 934 C C . LYS A 1 117 ? -11.355 16.214 10.907 1.00 44.22 117 LYS A C 1
ATOM 936 O O . LYS A 1 117 ? -10.505 17.110 10.895 1.00 44.22 117 LYS A O 1
ATOM 941 N N . ALA A 1 118 ? -11.157 15.045 10.293 1.00 44.06 118 ALA A N 1
ATOM 942 C CA . ALA A 1 118 ? -9.984 14.807 9.454 1.00 44.06 118 ALA A CA 1
ATOM 943 C C . ALA A 1 118 ? -10.016 15.746 8.233 1.00 44.06 118 ALA A C 1
ATOM 945 O O . ALA A 1 118 ? -10.564 15.428 7.179 1.00 44.06 118 ALA A O 1
ATOM 946 N N . LYS A 1 119 ? -9.449 16.952 8.390 1.00 40.09 119 LYS A N 1
ATOM 947 C CA . LYS A 1 119 ? -9.211 17.872 7.279 1.00 40.09 119 LYS A CA 1
ATOM 948 C C . LYS A 1 119 ? -8.420 17.096 6.226 1.00 40.09 119 LYS A C 1
ATOM 950 O O . LYS A 1 119 ? -7.407 16.493 6.597 1.00 40.09 119 LYS A O 1
ATOM 955 N N . PRO A 1 120 ? -8.839 17.111 4.950 1.00 41.00 120 PRO A N 1
ATOM 956 C CA . PRO A 1 120 ? -8.023 16.549 3.890 1.00 41.00 120 PRO A CA 1
ATOM 957 C C . PRO A 1 120 ? -6.640 17.184 4.008 1.00 41.00 120 PRO A C 1
ATOM 959 O O . PRO A 1 120 ? -6.508 18.411 4.033 1.00 41.00 120 PRO A O 1
ATOM 962 N N . TRP A 1 121 ? -5.615 16.351 4.186 1.00 40.88 121 TRP A N 1
ATOM 963 C CA . TRP A 1 121 ? -4.243 16.817 4.100 1.00 40.88 121 TRP A CA 1
ATOM 964 C C . TRP A 1 121 ? -4.099 17.427 2.710 1.00 40.88 121 TRP A C 1
ATOM 966 O O . TRP A 1 121 ? -4.232 16.720 1.712 1.00 40.88 121 TRP A O 1
ATOM 976 N N . ASN A 1 122 ? -3.916 18.747 2.643 1.00 38.88 122 ASN A N 1
ATOM 977 C CA . ASN A 1 122 ? -3.635 19.436 1.392 1.00 38.88 122 ASN A CA 1
ATOM 978 C C . ASN A 1 122 ? -2.358 18.820 0.809 1.00 38.88 122 ASN A C 1
ATOM 980 O O . ASN A 1 122 ? -1.254 19.162 1.220 1.00 38.88 122 ASN A O 1
ATOM 984 N N . LEU A 1 123 ? -2.527 17.920 -0.160 1.00 39.34 123 LEU A N 1
ATOM 985 C CA . LEU A 1 123 ? -1.469 17.253 -0.926 1.00 39.34 123 LEU A CA 1
ATOM 986 C C . LEU A 1 123 ? -0.761 18.201 -1.915 1.00 39.34 123 LEU A C 1
ATOM 988 O O . LEU A 1 123 ? -0.090 17.754 -2.834 1.00 39.34 123 LEU A O 1
ATOM 992 N N . TYR A 1 124 ? -0.870 19.515 -1.712 1.00 34.81 124 TYR A N 1
ATOM 993 C CA . TYR A 1 124 ? -0.128 20.522 -2.459 1.00 34.81 124 TYR A CA 1
ATOM 994 C C . TYR A 1 124 ? 0.898 21.173 -1.535 1.00 34.81 124 TYR A C 1
ATOM 996 O O . TYR A 1 124 ? 0.639 22.216 -0.934 1.00 34.81 124 TYR A O 1
ATOM 1004 N N . ILE A 1 125 ? 2.073 20.555 -1.432 1.00 38.22 125 ILE A N 1
ATOM 1005 C CA . ILE A 1 125 ? 3.291 21.292 -1.096 1.00 38.22 125 ILE A CA 1
ATOM 1006 C C . ILE A 1 125 ? 3.856 21.758 -2.443 1.00 38.22 125 ILE A C 1
ATOM 1008 O O . ILE A 1 125 ? 4.187 20.930 -3.288 1.00 38.22 125 ILE A O 1
ATOM 1012 N N . ARG A 1 126 ? 3.830 23.077 -2.659 1.00 33.94 126 ARG A N 1
ATOM 1013 C CA . ARG A 1 126 ? 4.514 23.770 -3.761 1.00 33.94 126 ARG A CA 1
ATOM 1014 C C . ARG A 1 126 ? 6.006 23.865 -3.485 1.00 33.94 126 ARG A C 1
ATOM 1016 O O . ARG A 1 126 ? 6.352 24.017 -2.292 1.00 33.94 126 ARG A O 1
#

pLDDT: mean 81.55, std 16.05, range [33.94, 95.19]

Sequence (126 aa):
MSYIYMRENLIPETTANILKHYSGFTDNEFQEEICHLEKTAIGVIASSVNLNKVKELENGRELLSGLCKNYVLAKLYEHIAHTDYIDLAADLMVDFRDTLKRVREAQISEGTNTDEKAKPWNLYIR

Secondary structure (DSSP, 8-state):
---SS--S--S-HHHHHHHHHHH---HHHHHHHHHHHHHHHHHHHHHHS-HHHHHHSTTHHHHHHHHHHHHHHHHHHHTS-SHHHHHHHHHHHHHHHHHHHHHHHHHHHTT----TT---------

Radius of gyration: 15.45 Å; chains: 1; bounding box: 38×33×39 Å